Protein AF-A0A4D6C9Z8-F1 (afdb_monomer)

Organism: Clostridioides difficile (NCBI:txid1496)

Solvent-accessible surface area (backbone atoms only — not comparable to full-atom values): 6901 Å² total; per-residue (Å²): 115,68,70,58,50,54,53,51,52,51,51,51,56,48,50,55,45,49,52,51,31,50,52,51,52,49,53,56,53,57,50,57,73,78,46,79,83,72,64,47,96,64,51,44,73,36,71,51,80,54,72,92,68,39,45,80,45,78,30,74,28,65,71,52,28,51,54,50,62,71,74,48,56,54,51,35,38,20,37,38,44,40,72,84,81,80,81,69,59,92,87,44,55,68,48,60,49,68,64,34,64,70,54,44,43,49,40,63,73,67,66,52,56,59,78,94,63,82

pLDDT: mean 84.42, std 14.0, range [40.19, 97.69]

InterPro domains:
  IPR000565 DNA topoisomerase, type IIA, subunit B [PR01159] (10-30)
  IPR000565 DNA topoisomerase, type IIA, subunit B [PR01159] (106-115)
  IPR006171 TOPRIM domain [PF01751] (55-102)
  IPR006171 TOPRIM domain [PS50880] (54-118)
  IPR013759 DNA topoisomerase, type IIA, subunit B, C-terminal [G3DSA:3.40.50.670] (24-118)
  IPR013760 DNA topoisomerase, type IIA-like domain superfamily [SSF56719] (30-117)
  IPR018522 DNA topoisomerase, ty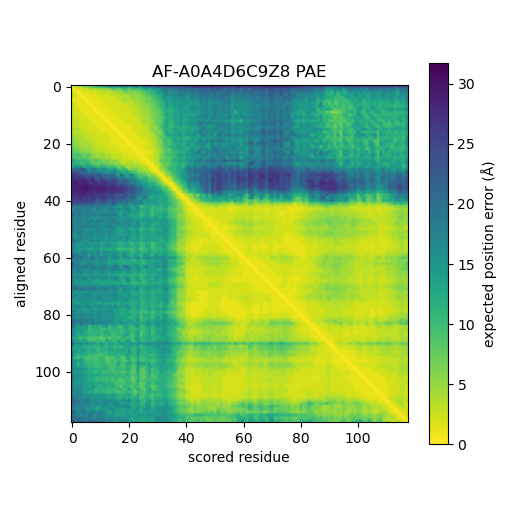pe IIA, conserved site [PS00177] (58-66)

Nearest PDB structures (foldseek):
  4z2e-assembly1_C  TM=9.522E-01  e=4.125E-09  Streptococcus pneumoniae
  9gbv-assembly1_D  TM=9.532E-01  e=3.389E-09  Escherichia coli
  4z2d-assembly1_D  TM=9.307E-01  e=2.944E-08  Streptococcus pneumoniae
  4z2e-assembly1_D  TM=9.305E-01  e=4.361E-08  Streptococcus pneumoniae
  9ggq-assembly1_D  TM=6.738E-01  e=2.785E-09  Escherichia coli

Radius of gyration: 18.38 Å; Cα contacts (8 Å, |Δi|>4): 115; chains: 1; bounding box: 46×27×55 Å

Sequence (118 aa):
PSTARIIVDKALRAQRAREAAKKARELTRRKSVLESTSLPGKLADCAEKDPSKSEIFLVEGDSAGGSAKQGRDRNSQAILPLRGKILNVEKSRLDRILSSDEIKNMITAYGCGIGEDF

Mean predicted aligned error: 9.28 Å

Secondary structure (DSSP, 8-state):
-HHHHHHHHHHHHHHHHHHHHHHHHHHHHHHHHHSTT---TT-B--S---TTT-EEEEEEHHHHHHHHHHHS-TTTEEEEEE-SPPP-STTS-HHHHHH-HHHHHHHHHH----GGG-

Foldseek 3Di:
DVVVVVVVVVVVVVVVLVVLLVVLVVVVVVVPVPDPPPQPPQKLAAQDPPPVQAEEDEAEDVVVQVVCSVPDDSHRYMYHYDYDDQDDPVPDRSSVCSVDPRSVNVCSVVVQDDDVSD

Structure (mmCIF, N/CA/C/O backbone):
data_AF-A0A4D6C9Z8-F1
#
_entry.id   AF-A0A4D6C9Z8-F1
#
loop_
_atom_site.group_PDB
_atom_site.id
_atom_site.type_symbol
_atom_site.label_atom_id
_atom_site.label_alt_id
_atom_site.label_comp_id
_atom_site.label_asym_id
_atom_site.label_entity_id
_atom_site.label_seq_id
_atom_site.pdbx_PDB_ins_code
_atom_site.Cartn_x
_atom_site.Cartn_y
_atom_site.Cartn_z
_atom_site.occupancy
_atom_site.B_iso_or_equiv
_atom_site.auth_seq_id
_atom_site.auth_comp_id
_atom_site.auth_asym_id
_atom_site.auth_atom_id
_atom_site.pdbx_PDB_model_num
ATOM 1 N N . PRO A 1 1 ? -27.981 -0.330 36.588 1.00 81.69 1 PRO A N 1
ATOM 2 C CA . PRO A 1 1 ? -27.779 1.049 36.059 1.00 81.69 1 PRO A CA 1
ATOM 3 C C . PRO A 1 1 ? -26.379 1.308 35.463 1.00 81.69 1 PRO A C 1
ATOM 5 O O . PRO A 1 1 ? -26.285 1.817 34.352 1.00 81.69 1 PRO A O 1
ATOM 8 N N . SER A 1 2 ? -25.296 0.936 36.157 1.00 88.44 2 SER A N 1
ATOM 9 C CA . SER A 1 2 ? -23.904 1.155 35.714 1.00 88.44 2 SER A CA 1
ATOM 10 C C . SER A 1 2 ? -23.507 0.335 34.479 1.00 88.44 2 SER A C 1
ATOM 12 O O . SER A 1 2 ? -22.990 0.891 33.512 1.00 88.44 2 SER A O 1
ATOM 14 N N . THR A 1 3 ? -23.813 -0.965 34.464 1.00 90.38 3 THR A N 1
ATOM 15 C CA . THR A 1 3 ? -23.496 -1.870 33.344 1.00 90.38 3 THR A CA 1
ATOM 16 C C . THR A 1 3 ? -24.165 -1.430 32.041 1.00 90.38 3 THR A C 1
ATOM 18 O O . THR A 1 3 ? -23.530 -1.410 30.991 1.00 90.38 3 THR A O 1
ATOM 21 N N . ALA A 1 4 ? -25.427 -0.995 32.117 1.00 90.62 4 ALA A N 1
ATOM 22 C CA . ALA A 1 4 ? -26.163 -0.477 30.966 1.00 90.62 4 ALA A CA 1
ATOM 23 C C . ALA A 1 4 ? -25.502 0.786 30.387 1.00 90.62 4 ALA A C 1
ATOM 25 O O . ALA A 1 4 ? -25.340 0.888 29.174 1.00 90.62 4 ALA A O 1
ATOM 26 N N . ARG A 1 5 ? -25.040 1.711 31.242 1.00 91.44 5 ARG A N 1
ATOM 27 C CA . ARG A 1 5 ? -24.335 2.925 30.803 1.00 91.44 5 ARG A CA 1
ATOM 28 C C . ARG A 1 5 ? -23.020 2.594 30.082 1.00 91.44 5 ARG A C 1
ATOM 30 O O . ARG A 1 5 ? -22.762 3.162 29.030 1.00 91.44 5 ARG A O 1
ATOM 37 N N . ILE A 1 6 ? -22.249 1.616 30.570 1.00 92.94 6 ILE A N 1
ATOM 38 C CA . ILE A 1 6 ? -21.012 1.154 29.907 1.00 92.94 6 ILE A CA 1
ATOM 39 C C . ILE A 1 6 ? -21.298 0.594 28.505 1.00 92.94 6 ILE A C 1
ATOM 41 O O . ILE A 1 6 ? -20.560 0.877 27.558 1.00 92.94 6 ILE A O 1
ATOM 45 N N . ILE A 1 7 ? -22.368 -0.193 28.357 1.00 92.06 7 ILE A N 1
ATOM 46 C CA . ILE A 1 7 ? -22.764 -0.771 27.065 1.00 92.06 7 ILE A CA 1
ATOM 47 C C . ILE A 1 7 ? -23.177 0.335 26.087 1.00 92.06 7 ILE A C 1
ATOM 49 O O . ILE A 1 7 ? -22.706 0.349 24.948 1.00 92.06 7 ILE A O 1
ATOM 53 N N . VAL A 1 8 ? -23.997 1.287 26.540 1.00 94.75 8 VAL A N 1
ATOM 54 C CA . VAL A 1 8 ? -24.431 2.436 25.730 1.00 94.75 8 VAL A CA 1
ATOM 55 C C . VAL A 1 8 ? -23.234 3.295 25.314 1.00 94.75 8 VAL A C 1
ATOM 57 O O . VAL A 1 8 ? -23.098 3.625 24.136 1.00 94.75 8 VAL A O 1
ATOM 60 N N . ASP A 1 9 ? -22.302 3.579 26.224 1.00 93.06 9 ASP A N 1
ATOM 61 C CA . ASP A 1 9 ? -21.092 4.345 25.911 1.00 93.06 9 ASP A CA 1
ATOM 62 C C . ASP A 1 9 ? -20.195 3.622 24.898 1.00 93.06 9 ASP A C 1
ATOM 64 O O . ASP A 1 9 ? -19.638 4.250 23.990 1.00 93.06 9 ASP A O 1
ATOM 68 N N . LYS A 1 10 ? -20.069 2.291 25.000 1.00 91.56 10 LYS A N 1
ATOM 69 C CA . LYS A 1 10 ? -19.345 1.481 24.009 1.00 91.56 10 LYS A CA 1
ATOM 70 C C . LYS A 1 10 ? -20.010 1.574 22.635 1.00 91.56 10 LYS A C 1
ATOM 72 O O . LYS A 1 10 ? -19.305 1.767 21.642 1.00 91.56 10 LYS A O 1
ATOM 77 N N . ALA A 1 11 ? -21.338 1.478 22.574 1.00 92.81 11 ALA A N 1
ATOM 78 C CA . ALA A 1 11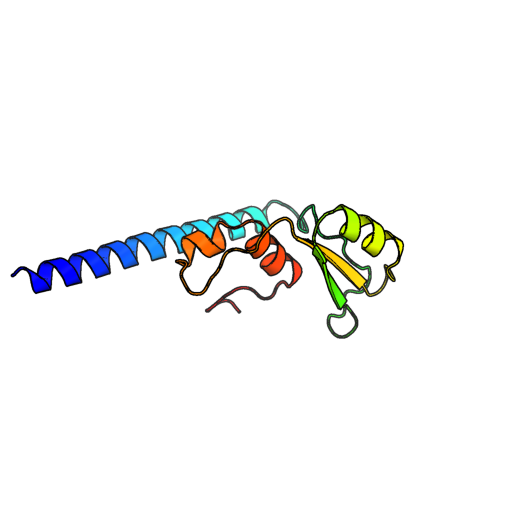 ? -22.096 1.599 21.332 1.00 92.81 11 ALA A CA 1
ATOM 79 C C . ALA A 1 11 ? -21.928 2.990 20.695 1.00 92.81 11 ALA A C 1
ATOM 81 O O . ALA A 1 11 ? -21.609 3.081 19.509 1.00 92.81 11 ALA A O 1
ATOM 82 N N . LEU A 1 12 ? -22.015 4.066 21.485 1.00 93.00 12 LEU A N 1
ATOM 83 C CA . LEU A 1 12 ? -21.797 5.440 21.014 1.00 93.00 12 LEU A CA 1
ATOM 84 C C . LEU A 1 12 ? -20.367 5.653 20.492 1.00 93.00 12 LEU A C 1
ATOM 86 O O . LEU A 1 12 ? -20.165 6.244 19.430 1.00 93.00 12 LEU A O 1
ATOM 90 N N . ARG A 1 13 ? -19.347 5.131 21.187 1.00 88.69 13 ARG A N 1
ATOM 91 C CA . ARG A 1 13 ? -17.949 5.187 20.713 1.00 88.69 13 ARG A CA 1
ATOM 92 C C . ARG A 1 13 ? -17.727 4.382 19.433 1.00 88.69 13 ARG A C 1
ATOM 94 O O . ARG A 1 13 ? -16.852 4.742 18.642 1.00 88.69 13 ARG A O 1
ATOM 101 N N . ALA A 1 14 ? -18.457 3.285 19.242 1.00 86.56 14 ALA A N 1
ATOM 102 C CA . ALA A 1 14 ? -18.404 2.492 18.018 1.00 86.56 14 ALA A CA 1
ATOM 103 C C . ALA A 1 14 ? -19.089 3.219 16.852 1.00 86.56 14 ALA A C 1
ATOM 105 O O . ALA A 1 14 ? -18.510 3.297 15.771 1.00 86.56 14 ALA A O 1
ATOM 106 N N . GLN A 1 15 ? -20.262 3.817 17.083 1.00 90.31 15 GLN A N 1
ATOM 107 C CA . GLN A 1 15 ? -20.982 4.619 16.090 1.00 90.31 15 GLN A CA 1
ATOM 108 C C . GLN A 1 15 ? -20.138 5.808 15.611 1.00 90.31 15 GLN A C 1
ATOM 110 O O . GLN A 1 15 ? -19.925 5.950 14.410 1.00 90.31 15 GLN A O 1
ATOM 115 N N . ARG A 1 16 ? -19.559 6.596 16.529 1.00 86.81 16 ARG A N 1
ATOM 116 C CA . ARG A 1 16 ? -18.679 7.725 16.166 1.00 86.81 16 ARG A CA 1
ATOM 117 C C . ARG A 1 16 ? -17.459 7.289 15.350 1.00 86.81 16 ARG A C 1
ATOM 119 O O . ARG A 1 16 ? -17.089 7.964 14.396 1.00 86.81 16 ARG A O 1
ATOM 126 N N . ALA A 1 17 ? -16.849 6.152 15.694 1.00 79.44 17 ALA A N 1
ATOM 127 C CA . ALA A 1 17 ? -15.716 5.615 14.938 1.00 79.44 17 ALA A CA 1
ATOM 128 C C . ALA A 1 17 ? -16.124 5.133 13.537 1.00 79.44 17 ALA A C 1
ATOM 130 O O . ALA A 1 17 ? -15.394 5.374 12.580 1.00 79.44 17 ALA A O 1
ATOM 131 N N . ARG A 1 18 ? -17.303 4.510 13.395 1.00 84.25 18 ARG A N 1
ATOM 132 C CA . ARG A 1 18 ? -17.860 4.141 12.083 1.00 84.25 18 ARG A CA 1
ATOM 133 C C . ARG A 1 18 ? -18.137 5.367 11.222 1.00 84.25 18 ARG A C 1
ATOM 135 O O . ARG A 1 18 ? -17.767 5.368 10.056 1.00 84.25 18 ARG A O 1
ATOM 142 N N . GLU A 1 19 ? -18.737 6.415 11.781 1.00 85.94 19 GLU A N 1
ATOM 143 C CA . GLU A 1 19 ? -18.972 7.664 11.047 1.00 85.94 19 GLU A CA 1
ATOM 144 C C . GLU A 1 19 ? -17.667 8.338 10.620 1.00 85.94 19 GLU A C 1
ATOM 146 O O . GLU A 1 19 ? -17.561 8.790 9.482 1.00 85.94 19 GLU A O 1
ATOM 151 N N . ALA A 1 20 ? -16.659 8.372 11.497 1.00 75.69 20 ALA A N 1
ATOM 152 C CA . ALA A 1 20 ? -15.338 8.896 11.162 1.00 75.69 20 ALA A CA 1
ATOM 153 C C . ALA A 1 20 ? -14.670 8.078 10.045 1.00 75.69 20 ALA A C 1
ATOM 155 O O . ALA A 1 20 ? -14.165 8.656 9.085 1.00 75.69 20 ALA A O 1
ATOM 156 N N . ALA A 1 21 ? -14.734 6.745 10.121 1.00 75.00 21 ALA A N 1
ATOM 157 C CA . ALA A 1 21 ? -14.218 5.863 9.080 1.00 75.00 21 ALA A CA 1
ATOM 158 C C . ALA A 1 21 ? -14.974 6.036 7.752 1.00 75.00 21 ALA A C 1
ATOM 160 O O . ALA A 1 21 ? -14.339 6.113 6.704 1.00 75.00 21 ALA A O 1
ATOM 161 N N . LYS A 1 22 ? -16.308 6.168 7.778 1.00 80.25 22 LYS A N 1
ATOM 162 C CA . LYS A 1 22 ? -17.122 6.439 6.583 1.00 80.25 22 LYS A CA 1
ATOM 163 C C . LYS A 1 22 ? -16.750 7.779 5.952 1.00 80.25 22 LYS A C 1
ATOM 165 O O . LYS A 1 22 ? -16.518 7.832 4.750 1.00 80.25 22 LYS A O 1
ATOM 170 N N . LYS A 1 23 ? -16.619 8.839 6.757 1.00 78.69 23 LYS A N 1
ATOM 171 C CA . LYS A 1 23 ? -16.155 10.153 6.287 1.00 78.69 23 LYS A CA 1
ATOM 172 C C . LYS A 1 23 ? -14.755 10.069 5.687 1.00 78.69 23 LYS A C 1
ATOM 174 O O . LYS A 1 23 ? -14.541 10.632 4.624 1.00 78.69 23 LYS A O 1
ATOM 179 N N . ALA A 1 24 ? -13.832 9.341 6.319 1.00 67.12 24 ALA A N 1
ATOM 180 C CA . ALA A 1 24 ? -12.491 9.123 5.784 1.00 67.12 24 ALA A CA 1
ATOM 181 C C . ALA A 1 24 ? -12.535 8.390 4.432 1.00 67.12 24 ALA A C 1
ATOM 183 O O . ALA A 1 24 ? -11.942 8.876 3.476 1.00 67.12 24 ALA A O 1
ATOM 184 N N . ARG A 1 25 ? -13.302 7.293 4.318 1.00 69.44 25 ARG A N 1
ATOM 185 C CA . ARG A 1 25 ? -13.518 6.567 3.051 1.00 69.44 25 ARG A CA 1
ATOM 186 C C . ARG A 1 25 ? -14.104 7.470 1.964 1.00 69.44 25 ARG A C 1
ATOM 188 O O . ARG A 1 25 ? -13.595 7.486 0.848 1.00 69.44 25 ARG A O 1
ATOM 195 N N . GLU A 1 26 ? -15.147 8.240 2.281 1.00 73.12 26 GLU A N 1
ATOM 196 C CA . GLU A 1 26 ? -15.771 9.171 1.335 1.00 73.12 26 GLU A CA 1
ATOM 197 C C . GLU A 1 26 ? -14.822 10.292 0.907 1.00 73.12 26 GLU A C 1
ATOM 199 O O . GLU A 1 26 ? -14.840 10.679 -0.259 1.00 73.12 26 GLU A O 1
ATOM 204 N N . LEU A 1 27 ? -13.984 10.808 1.811 1.00 60.47 27 LEU A N 1
ATOM 205 C CA . LEU A 1 27 ? -12.997 11.836 1.483 1.00 60.47 27 LEU A CA 1
ATOM 206 C C . LEU A 1 27 ? -11.955 11.297 0.492 1.00 60.47 27 LEU A C 1
ATOM 208 O O . LEU A 1 27 ? -11.622 11.980 -0.477 1.00 60.47 27 LEU A O 1
ATOM 212 N N . THR A 1 28 ? -11.493 10.059 0.695 1.00 58.25 28 THR A N 1
ATOM 213 C CA . THR A 1 28 ? -10.594 9.362 -0.235 1.00 58.25 28 THR A CA 1
ATOM 214 C C . THR A 1 28 ? -11.282 9.100 -1.581 1.00 58.25 28 THR A C 1
ATOM 216 O O . THR A 1 28 ? -10.687 9.341 -2.628 1.00 58.25 28 THR A O 1
ATOM 219 N N . ARG A 1 29 ? -12.568 8.707 -1.579 1.00 60.59 29 ARG A N 1
ATOM 220 C CA . ARG A 1 29 ? -13.354 8.465 -2.805 1.00 60.59 29 ARG A CA 1
ATOM 221 C C . ARG A 1 29 ? -13.646 9.755 -3.586 1.00 60.59 29 ARG A C 1
ATOM 223 O O . ARG A 1 29 ? -13.554 9.744 -4.804 1.00 60.59 29 ARG A O 1
ATOM 230 N N . ARG A 1 30 ? -13.960 10.879 -2.927 1.00 52.03 30 ARG A N 1
ATOM 231 C CA . ARG A 1 30 ? -14.215 12.168 -3.610 1.00 52.03 30 ARG A CA 1
ATOM 232 C C . ARG A 1 30 ? -12.952 12.767 -4.221 1.00 52.03 30 ARG A C 1
ATOM 234 O O . ARG A 1 30 ? -13.028 13.302 -5.321 1.00 52.03 30 ARG A O 1
ATOM 241 N N . LYS A 1 31 ? -11.796 12.640 -3.557 1.00 48.03 31 LYS A N 1
ATOM 242 C CA . LYS A 1 31 ? -10.507 13.020 -4.160 1.00 48.03 31 LYS A CA 1
ATOM 243 C C . LYS A 1 31 ? -10.192 12.192 -5.412 1.00 48.03 31 LYS A C 1
ATOM 245 O O . LYS A 1 31 ? -9.723 12.752 -6.391 1.00 48.03 31 LYS A O 1
ATOM 250 N N . SER A 1 32 ? -10.561 10.908 -5.420 1.00 49.47 32 SER A N 1
ATOM 251 C CA . SER A 1 32 ? -10.380 10.011 -6.572 1.00 49.47 32 SER A CA 1
ATOM 252 C C . SER A 1 32 ? -11.179 10.390 -7.833 1.00 49.47 32 SER A C 1
ATOM 254 O O . SER A 1 32 ? -10.855 9.875 -8.897 1.00 49.47 32 SER A O 1
ATOM 256 N N . VAL A 1 33 ? -12.229 11.223 -7.745 1.00 43.50 33 VAL A N 1
ATOM 257 C CA . VAL A 1 33 ? -13.091 11.562 -8.903 1.00 43.50 33 VAL A CA 1
ATOM 258 C C . VAL A 1 33 ? -12.614 12.819 -9.644 1.00 43.50 33 VAL A C 1
ATOM 260 O O . VAL A 1 33 ? -12.852 12.943 -10.840 1.00 43.50 33 VAL A O 1
ATOM 263 N N . LEU A 1 34 ? -11.942 13.749 -8.955 1.00 43.38 34 LEU A N 1
ATOM 264 C CA . LEU A 1 34 ? -11.490 15.028 -9.527 1.00 43.38 34 LEU A CA 1
ATOM 265 C C . LEU A 1 34 ? -9.983 15.077 -9.821 1.00 43.38 34 LEU A C 1
ATOM 267 O O . LEU A 1 34 ? -9.566 15.874 -10.655 1.00 43.38 34 LEU A O 1
ATOM 271 N N . GLU A 1 35 ? -9.174 14.215 -9.199 1.00 46.56 35 GLU A N 1
ATOM 272 C CA . GLU A 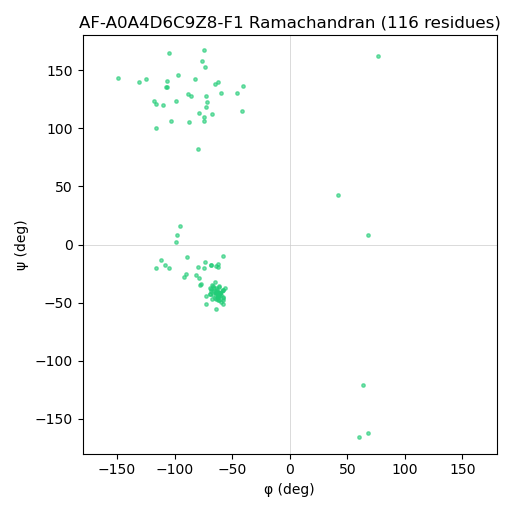1 35 ? -7.775 14.009 -9.583 1.00 46.56 35 GLU A CA 1
ATOM 273 C C . GLU A 1 35 ? -7.665 12.705 -10.374 1.00 46.56 35 GLU A C 1
ATOM 275 O O . GLU A 1 35 ? -7.764 11.609 -9.825 1.00 46.56 35 GLU A O 1
ATOM 280 N N . SER A 1 36 ? -7.475 12.833 -11.685 1.00 40.19 36 SER A N 1
ATOM 281 C CA . SER A 1 36 ? -7.091 11.747 -12.582 1.00 40.19 36 SER A CA 1
ATOM 282 C C . SER A 1 36 ? -6.031 10.854 -11.936 1.00 40.19 36 SER A C 1
ATOM 284 O O . SER A 1 36 ? -4.915 11.326 -11.727 1.00 40.19 36 SER A O 1
ATOM 286 N N . THR A 1 37 ? -6.349 9.582 -11.663 1.00 47.91 37 THR A N 1
ATOM 287 C CA . THR A 1 37 ? -5.364 8.480 -11.647 1.00 47.91 37 THR A CA 1
ATOM 288 C C . THR A 1 37 ? -4.018 8.816 -10.987 1.00 47.91 37 THR A C 1
ATOM 290 O O . THR A 1 37 ? -2.964 8.483 -11.532 1.00 47.91 37 THR A O 1
ATOM 293 N N . SER A 1 38 ? -4.005 9.507 -9.841 1.00 51.03 38 SER A N 1
ATOM 294 C CA . SER A 1 38 ? -2.753 9.779 -9.139 1.00 51.03 38 SER A CA 1
ATOM 295 C C . SER A 1 38 ? -2.383 8.514 -8.375 1.00 51.03 38 SER A C 1
ATOM 297 O O . SER A 1 38 ? -2.675 8.335 -7.192 1.00 51.03 38 SER A O 1
ATOM 299 N N . LEU A 1 39 ? -1.768 7.582 -9.111 1.00 58.44 39 LEU A N 1
ATOM 300 C CA . LEU A 1 39 ? -0.977 6.501 -8.536 1.00 58.44 39 LEU A CA 1
ATOM 301 C C . LEU A 1 39 ? -0.173 7.097 -7.369 1.00 58.44 39 LEU A C 1
ATOM 303 O O . LEU A 1 39 ? 0.336 8.217 -7.512 1.00 58.44 39 LEU A O 1
ATOM 307 N N . PRO A 1 40 ? -0.086 6.411 -6.213 1.00 63.34 40 PRO A N 1
ATOM 308 C CA . PRO A 1 40 ? 0.637 6.927 -5.059 1.00 63.34 40 PRO A CA 1
ATOM 309 C C . PRO A 1 40 ? 1.981 7.479 -5.525 1.00 63.34 40 PRO A C 1
ATOM 311 O O . PRO A 1 40 ? 2.684 6.778 -6.242 1.00 63.34 40 PRO A O 1
ATOM 314 N N . GLY A 1 41 ? 2.370 8.699 -5.142 1.00 66.75 41 GLY A N 1
ATOM 315 C CA . GLY A 1 41 ? 3.599 9.323 -5.668 1.00 66.75 41 GLY A CA 1
ATOM 316 C C . GLY A 1 41 ? 4.888 8.514 -5.426 1.00 66.75 41 GLY A C 1
ATOM 317 O O . GLY A 1 41 ? 5.935 8.834 -5.981 1.00 66.75 41 GLY A O 1
ATOM 318 N N . LYS A 1 42 ? 4.811 7.459 -4.602 1.00 81.06 42 LYS A N 1
ATOM 319 C CA . LYS A 1 42 ? 5.865 6.468 -4.352 1.00 81.06 42 LYS A CA 1
ATOM 320 C C . LYS A 1 42 ? 5.829 5.252 -5.291 1.00 81.06 42 LYS A C 1
ATOM 322 O O . LYS A 1 42 ? 6.860 4.612 -5.462 1.00 81.06 42 LYS A O 1
ATOM 327 N N . LEU A 1 43 ? 4.673 4.902 -5.854 1.00 89.81 43 LEU A N 1
ATOM 328 C CA . LEU A 1 43 ? 4.508 3.739 -6.721 1.00 89.81 43 LEU A CA 1
ATOM 329 C C . LEU A 1 43 ? 5.170 4.015 -8.070 1.00 89.81 43 LEU A C 1
ATOM 331 O O . LEU A 1 43 ? 4.771 4.908 -8.816 1.00 89.81 43 LEU A O 1
ATOM 335 N N . ALA A 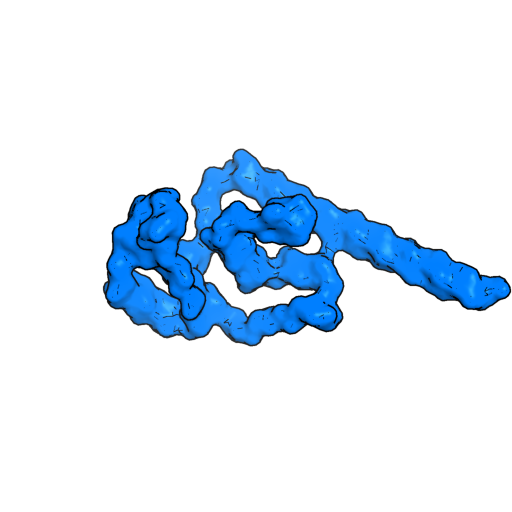1 44 ? 6.166 3.207 -8.406 1.00 93.25 44 ALA A N 1
ATOM 336 C CA . ALA A 1 44 ? 6.636 3.106 -9.770 1.00 93.25 44 ALA A CA 1
ATOM 337 C C . ALA A 1 44 ? 5.784 2.037 -10.468 1.00 93.25 44 ALA A C 1
ATOM 339 O O . ALA A 1 44 ? 5.975 0.852 -10.213 1.00 93.25 44 ALA A O 1
ATOM 340 N N . ASP A 1 45 ? 4.855 2.433 -11.334 1.00 92.44 45 ASP A N 1
ATOM 341 C CA . ASP A 1 45 ? 3.978 1.494 -12.057 1.00 92.44 45 ASP A CA 1
ATOM 342 C C . ASP A 1 45 ? 4.721 0.755 -13.189 1.00 92.44 45 ASP A C 1
ATOM 344 O O . ASP A 1 45 ? 5.849 1.127 -13.547 1.00 92.44 45 ASP A O 1
ATOM 348 N N . CYS A 1 46 ? 4.096 -0.292 -13.724 1.00 93.38 46 CYS A N 1
ATOM 349 C CA . CYS A 1 46 ? 4.513 -1.037 -14.908 1.00 93.38 46 CYS A CA 1
ATOM 350 C C . CYS A 1 46 ? 3.633 -0.704 -16.131 1.00 93.38 46 CYS A C 1
ATOM 352 O O . CYS A 1 46 ? 2.580 -0.068 -16.016 1.00 93.38 46 CYS A O 1
ATOM 354 N N . ALA A 1 47 ? 4.095 -1.067 -17.329 1.00 94.12 47 ALA A N 1
ATOM 355 C CA . ALA A 1 47 ? 3.369 -0.779 -18.568 1.00 94.12 47 ALA A CA 1
ATOM 356 C C . ALA A 1 47 ? 2.184 -1.733 -18.805 1.00 94.12 47 ALA A C 1
ATOM 358 O O . ALA A 1 47 ? 1.167 -1.311 -19.357 1.00 94.12 47 ALA A O 1
ATOM 359 N N . GLU A 1 48 ? 2.318 -2.991 -18.388 1.00 95.44 48 GLU A N 1
ATOM 360 C CA . GLU A 1 48 ? 1.306 -4.038 -18.504 1.00 95.44 48 GLU A CA 1
ATOM 361 C C . GLU A 1 48 ? 0.079 -3.700 -17.653 1.00 95.44 48 GLU A C 1
ATOM 363 O O . GLU A 1 48 ? 0.184 -3.205 -16.527 1.00 95.44 48 GLU A O 1
ATOM 368 N N . LYS A 1 49 ? -1.100 -3.942 -18.224 1.00 90.19 49 LYS A N 1
ATOM 369 C CA . LYS A 1 49 ? -2.397 -3.668 -17.595 1.00 90.19 49 LYS A CA 1
ATOM 370 C C . LYS A 1 49 ? -3.167 -4.936 -17.263 1.00 90.19 49 LYS A C 1
ATOM 372 O O . LYS A 1 49 ? -4.135 -4.846 -16.516 1.00 90.19 49 LYS A O 1
ATOM 377 N N . ASP A 1 50 ? -2.746 -6.084 -17.789 1.00 92.94 50 ASP A N 1
ATOM 378 C CA . ASP A 1 50 ? -3.283 -7.393 -17.433 1.00 92.94 50 ASP A CA 1
ATOM 379 C C . ASP A 1 50 ? -2.786 -7.830 -16.038 1.00 92.94 50 ASP A C 1
ATOM 381 O O . ASP A 1 50 ? -1.613 -8.190 -15.891 1.00 92.94 50 ASP A O 1
ATOM 385 N N . PRO A 1 51 ? -3.658 -7.877 -15.009 1.00 91.31 51 PRO A N 1
ATOM 386 C CA . PRO A 1 51 ? -3.254 -8.251 -13.654 1.00 91.31 51 PRO A CA 1
ATOM 387 C C . PRO A 1 51 ? -2.706 -9.677 -13.545 1.00 91.31 51 PRO A C 1
ATOM 389 O O . PRO A 1 51 ? -2.022 -9.985 -12.577 1.00 91.31 51 PRO A O 1
ATOM 392 N N . SER A 1 52 ? -2.997 -10.556 -14.514 1.00 94.75 52 SER A N 1
ATOM 393 C CA . SER A 1 52 ? -2.452 -11.920 -14.535 1.00 94.75 52 SER A CA 1
ATOM 394 C C . SER A 1 52 ? -0.971 -11.976 -14.924 1.00 94.75 52 SER A C 1
ATOM 396 O O . SER A 1 52 ? -0.321 -12.999 -14.714 1.00 94.75 52 SER A O 1
ATOM 398 N N . LYS A 1 53 ? -0.441 -10.883 -15.485 1.00 94.75 53 LYS A N 1
ATOM 399 C CA . LYS A 1 53 ? 0.950 -10.743 -15.939 1.00 94.75 53 LYS A CA 1
ATOM 400 C C . LYS A 1 53 ? 1.727 -9.689 -15.160 1.00 94.75 53 LYS A C 1
ATOM 402 O O . LYS A 1 53 ? 2.956 -9.691 -15.204 1.00 94.75 53 LYS A O 1
ATOM 407 N N . SER A 1 54 ? 1.025 -8.776 -14.496 1.00 95.50 54 SER A N 1
ATOM 408 C CA . SER A 1 54 ? 1.631 -7.726 -13.686 1.00 95.50 54 SER A CA 1
ATOM 409 C C . SER A 1 54 ? 2.004 -8.232 -12.292 1.00 95.50 54 SER A C 1
ATOM 411 O O . SER A 1 54 ? 1.259 -8.967 -11.647 1.00 95.50 54 SER A O 1
ATOM 413 N N . GLU A 1 55 ? 3.140 -7.764 -11.788 1.00 96.19 55 GLU A N 1
ATOM 414 C CA . GLU A 1 55 ? 3.661 -8.075 -10.458 1.00 96.19 55 GLU A CA 1
ATOM 415 C C . GLU A 1 55 ? 3.922 -6.778 -9.682 1.00 96.19 55 GLU A C 1
ATOM 417 O O . GLU A 1 55 ? 4.400 -5.793 -10.246 1.00 96.19 55 GLU A O 1
ATOM 422 N N . ILE A 1 56 ? 3.655 -6.766 -8.373 1.00 94.81 56 ILE A N 1
ATOM 423 C CA . ILE A 1 56 ? 3.982 -5.637 -7.488 1.00 94.81 56 ILE A CA 1
ATOM 424 C C . ILE A 1 56 ? 5.002 -6.097 -6.445 1.00 94.81 56 ILE A C 1
ATOM 426 O O . ILE A 1 56 ? 4.725 -6.982 -5.637 1.00 94.81 56 ILE A O 1
ATOM 430 N N . PHE A 1 57 ? 6.161 -5.442 -6.416 1.00 96.50 57 PHE A N 1
ATOM 431 C CA . PHE A 1 57 ? 7.214 -5.670 -5.431 1.00 96.50 57 PHE A CA 1
ATOM 432 C C . PHE A 1 57 ? 7.153 -4.617 -4.325 1.00 96.50 57 PHE A C 1
ATOM 434 O O . PHE A 1 57 ? 7.263 -3.414 -4.580 1.00 96.50 57 PHE A O 1
ATOM 441 N N . LEU A 1 58 ? 7.026 -5.078 -3.080 1.00 95.31 58 LEU A N 1
ATOM 442 C CA . LEU A 1 58 ? 7.137 -4.236 -1.891 1.00 95.31 58 LEU A CA 1
ATOM 443 C C . LEU A 1 58 ? 8.595 -4.168 -1.449 1.00 95.31 58 LEU A C 1
ATOM 445 O O . LEU A 1 58 ? 9.245 -5.201 -1.292 1.00 95.31 58 LEU A O 1
ATOM 449 N N . VAL A 1 59 ? 9.102 -2.959 -1.223 1.00 95.62 59 VAL A N 1
ATOM 450 C CA . VAL A 1 59 ? 10.510 -2.751 -0.866 1.00 95.62 59 VAL A CA 1
ATOM 451 C C . VAL A 1 59 ? 10.622 -1.845 0.352 1.00 95.62 59 VAL A C 1
ATOM 453 O O . VAL A 1 59 ? 9.891 -0.867 0.469 1.00 95.62 59 VAL A O 1
ATOM 456 N N . GLU A 1 60 ? 11.544 -2.146 1.263 1.00 94.19 60 GLU A N 1
ATOM 457 C CA . GLU A 1 60 ? 11.793 -1.299 2.428 1.00 94.19 60 GLU A CA 1
ATOM 458 C C . GLU A 1 60 ? 12.644 -0.072 2.055 1.00 94.19 60 GLU A C 1
ATOM 460 O O . GLU A 1 60 ? 13.827 -0.171 1.733 1.00 94.19 60 GLU A O 1
ATOM 465 N N . GLY A 1 61 ? 12.042 1.113 2.148 1.00 92.06 61 GLY A N 1
ATOM 466 C CA . GLY A 1 61 ? 12.695 2.406 1.965 1.00 92.06 61 GLY A CA 1
ATOM 467 C C . GLY A 1 61 ? 12.965 2.786 0.506 1.00 92.06 61 GLY A C 1
ATOM 468 O O . GLY A 1 61 ? 12.976 1.960 -0.406 1.00 92.06 61 GLY A O 1
ATOM 469 N N . ASP A 1 62 ? 13.216 4.077 0.264 1.00 90.06 62 ASP A N 1
ATOM 470 C CA . ASP A 1 62 ? 13.448 4.568 -1.105 1.00 90.06 62 ASP A CA 1
ATOM 471 C C . ASP A 1 62 ? 14.826 4.193 -1.645 1.00 90.06 62 ASP A C 1
ATOM 473 O O . ASP A 1 62 ? 15.019 4.193 -2.854 1.00 90.06 62 ASP A O 1
ATOM 477 N N . SER A 1 63 ? 15.783 3.876 -0.767 1.00 92.62 63 SER A N 1
ATOM 478 C CA . SER A 1 63 ? 17.125 3.457 -1.183 1.00 92.62 63 SER A CA 1
ATOM 479 C C . SER A 1 63 ? 17.058 2.133 -1.951 1.00 92.62 63 SER A C 1
ATOM 481 O O . SER A 1 63 ? 17.427 2.053 -3.128 1.00 92.62 63 SER A O 1
ATOM 483 N N . ALA A 1 64 ? 16.470 1.108 -1.327 1.00 93.62 64 ALA A N 1
ATOM 484 C CA . ALA A 1 64 ? 16.211 -0.155 -2.000 1.00 93.62 64 ALA A CA 1
ATOM 485 C C . ALA A 1 64 ? 15.150 0.013 -3.102 1.00 93.62 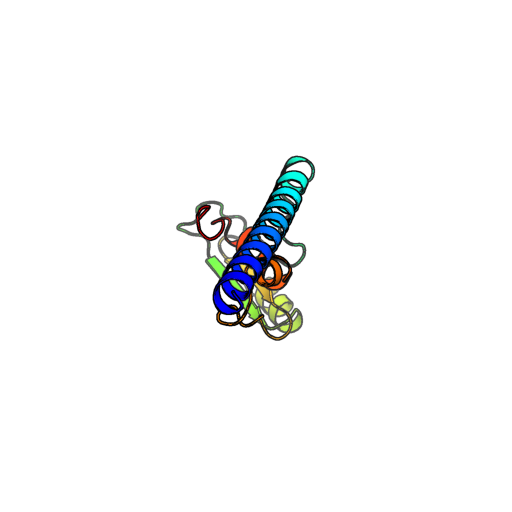64 ALA A C 1
ATOM 487 O O . ALA A 1 64 ? 15.288 -0.583 -4.167 1.00 93.62 64 ALA A O 1
ATOM 488 N N . GLY A 1 65 ? 14.154 0.889 -2.912 1.00 94.56 65 GLY A N 1
ATOM 489 C CA . GLY A 1 65 ? 13.171 1.230 -3.944 1.00 94.56 65 GLY A CA 1
ATOM 490 C C . GLY A 1 65 ? 13.792 1.796 -5.228 1.00 94.56 65 GLY A C 1
ATOM 491 O O . GLY A 1 65 ? 13.373 1.433 -6.324 1.00 94.56 65 GLY A O 1
ATOM 492 N N . GLY A 1 66 ? 14.822 2.637 -5.120 1.00 94.69 66 GLY A N 1
ATOM 493 C CA . GLY A 1 66 ? 15.556 3.190 -6.257 1.00 94.69 66 GLY A CA 1
ATOM 494 C C . GLY A 1 66 ? 16.335 2.120 -7.016 1.00 94.69 66 GLY A C 1
ATOM 495 O O . GLY A 1 66 ? 16.269 2.073 -8.243 1.00 94.69 66 GLY A O 1
ATOM 496 N N . SER A 1 67 ? 16.996 1.221 -6.283 1.00 96.44 67 SER A N 1
ATOM 497 C CA . SER A 1 67 ? 17.718 0.082 -6.866 1.00 96.44 67 SER A CA 1
ATOM 498 C C . SER A 1 67 ? 16.759 -0.881 -7.573 1.00 96.44 67 SER A C 1
ATOM 500 O O . SER A 1 67 ? 16.964 -1.225 -8.735 1.00 96.44 67 SER A O 1
ATOM 502 N N . ALA A 1 68 ? 15.650 -1.238 -6.918 1.00 97.00 68 ALA A N 1
ATOM 503 C CA . ALA A 1 68 ? 14.617 -2.097 -7.489 1.00 97.00 68 ALA A CA 1
ATOM 504 C C . ALA A 1 68 ? 13.960 -1.461 -8.724 1.00 97.00 68 ALA A C 1
ATOM 506 O O . ALA A 1 68 ? 13.765 -2.132 -9.731 1.00 97.00 68 ALA A O 1
ATOM 507 N N . LYS A 1 69 ? 13.684 -0.148 -8.695 1.00 95.94 69 LYS A N 1
ATOM 508 C CA . LYS A 1 69 ? 13.117 0.586 -9.838 1.00 95.94 69 LYS A CA 1
ATOM 509 C C . LYS A 1 69 ? 14.032 0.561 -11.066 1.00 95.94 69 LYS A C 1
ATOM 511 O O . LYS A 1 69 ? 13.522 0.536 -12.183 1.00 95.94 69 LYS A O 1
ATOM 516 N N . GLN A 1 70 ? 15.348 0.607 -10.868 1.00 96.50 70 GLN A N 1
ATOM 517 C CA . GLN A 1 70 ? 16.322 0.556 -11.961 1.00 96.50 70 GLN A CA 1
ATOM 518 C C . GLN A 1 70 ? 16.521 -0.866 -12.501 1.00 96.50 70 GLN A C 1
ATOM 520 O O . GLN A 1 70 ? 16.725 -1.021 -13.700 1.00 96.50 70 GLN A O 1
ATOM 525 N N . GLY A 1 71 ? 16.451 -1.885 -11.638 1.00 96.50 71 GLY A N 1
ATOM 526 C CA . GLY A 1 71 ? 16.716 -3.281 -12.008 1.00 96.50 71 GLY A CA 1
ATOM 527 C C . GLY A 1 71 ? 15.511 -4.084 -12.508 1.00 96.50 71 GLY A C 1
ATOM 528 O O . GLY A 1 71 ? 15.692 -5.194 -12.996 1.00 96.50 71 GLY A O 1
ATOM 529 N N . ARG A 1 72 ? 14.292 -3.562 -12.368 1.00 97.38 72 ARG A N 1
ATOM 530 C CA . ARG A 1 72 ? 13.063 -4.277 -12.737 1.00 97.38 72 ARG A CA 1
ATOM 531 C C . ARG A 1 72 ? 12.801 -4.335 -14.243 1.00 97.38 72 ARG A C 1
ATOM 533 O O . ARG A 1 72 ? 13.180 -3.429 -14.989 1.00 97.38 72 ARG A O 1
ATOM 540 N N . ASP A 1 73 ? 12.002 -5.312 -14.664 1.00 97.56 73 ASP A N 1
ATOM 541 C CA . ASP A 1 73 ? 11.313 -5.225 -15.951 1.00 97.56 73 ASP A CA 1
ATOM 542 C C . ASP A 1 73 ? 10.154 -4.224 -15.844 1.00 97.56 73 ASP A C 1
ATOM 544 O O . ASP A 1 73 ? 9.112 -4.489 -15.248 1.00 97.56 73 ASP A O 1
ATOM 548 N N . ARG A 1 74 ? 10.322 -3.041 -16.441 1.00 96.31 74 ARG A N 1
ATOM 549 C CA . ARG A 1 74 ? 9.293 -1.988 -16.436 1.00 96.31 74 ARG A CA 1
ATOM 550 C C . ARG A 1 74 ? 7.992 -2.398 -17.134 1.00 96.31 74 ARG A C 1
ATOM 552 O O . ARG A 1 74 ? 6.999 -1.688 -16.978 1.00 96.31 74 ARG A O 1
ATOM 559 N N . ASN A 1 75 ? 8.004 -3.462 -17.939 1.00 96.38 75 ASN A N 1
ATOM 560 C CA . ASN A 1 75 ? 6.814 -3.923 -18.634 1.00 96.38 75 ASN A CA 1
ATOM 561 C C . ASN A 1 75 ? 5.848 -4.583 -17.654 1.00 96.38 75 ASN A C 1
ATOM 563 O O . ASN A 1 75 ? 4.708 -4.151 -17.600 1.00 96.38 75 ASN A O 1
ATOM 567 N N . SER A 1 76 ? 6.300 -5.532 -16.833 1.00 97.00 76 SER A N 1
ATOM 568 C CA . SER A 1 76 ? 5.431 -6.311 -15.936 1.00 97.00 76 SER A CA 1
ATOM 569 C C . SER A 1 76 ? 5.571 -5.976 -14.449 1.00 97.00 76 SER A C 1
ATOM 571 O O . SER A 1 76 ? 4.679 -6.305 -13.676 1.00 97.00 76 SER A O 1
ATOM 573 N N . GLN A 1 77 ? 6.652 -5.321 -14.015 1.00 97.69 77 GLN A N 1
ATOM 574 C CA . GLN A 1 77 ? 6.978 -5.209 -12.588 1.00 97.69 77 GLN A CA 1
ATOM 575 C C . GLN A 1 77 ? 6.802 -3.784 -12.051 1.00 97.69 77 GLN A C 1
ATOM 577 O O . GLN A 1 77 ? 7.472 -2.833 -12.464 1.00 97.69 77 GLN A O 1
ATOM 582 N N . ALA A 1 78 ? 5.928 -3.617 -11.067 1.00 96.25 78 ALA A N 1
ATOM 583 C CA . ALA A 1 78 ? 5.735 -2.383 -10.316 1.00 96.25 78 ALA A CA 1
ATOM 584 C C . ALA A 1 78 ? 6.520 -2.419 -8.991 1.00 96.25 78 ALA A C 1
ATOM 586 O O . ALA A 1 78 ? 6.654 -3.471 -8.374 1.00 96.25 78 ALA A O 1
ATOM 587 N N . ILE A 1 79 ? 7.041 -1.275 -8.538 1.00 96.88 79 ILE A N 1
ATOM 588 C CA . ILE A 1 79 ? 7.778 -1.159 -7.267 1.00 96.88 79 ILE A CA 1
ATOM 589 C C . ILE A 1 79 ? 7.029 -0.204 -6.344 1.00 96.88 79 ILE A C 1
ATOM 591 O O . ILE A 1 79 ? 6.828 0.961 -6.698 1.00 96.88 79 ILE A O 1
ATOM 595 N N . LEU A 1 80 ? 6.680 -0.672 -5.145 1.00 95.56 80 LEU A N 1
ATOM 596 C CA . LEU A 1 80 ? 6.095 0.136 -4.079 1.00 95.56 80 LEU A CA 1
ATOM 597 C C . LEU A 1 80 ? 7.044 0.186 -2.867 1.00 95.56 80 LEU A C 1
ATOM 599 O O . LEU A 1 80 ? 7.088 -0.755 -2.069 1.00 95.56 80 LEU A O 1
ATOM 603 N N . PRO A 1 81 ? 7.803 1.281 -2.697 1.00 94.50 81 PRO A N 1
ATOM 604 C CA . PRO A 1 81 ? 8.627 1.492 -1.515 1.00 94.50 81 PRO A CA 1
ATOM 605 C C . PRO A 1 81 ? 7.765 1.838 -0.292 1.00 94.50 81 PRO A C 1
ATOM 607 O O . PRO A 1 81 ? 6.986 2.795 -0.326 1.00 94.50 81 PRO A O 1
ATOM 610 N N . LEU A 1 82 ? 7.956 1.110 0.806 1.00 92.56 82 LEU A N 1
ATOM 611 C CA . LEU A 1 82 ? 7.326 1.347 2.105 1.00 92.56 82 LEU A CA 1
ATOM 612 C C . LEU A 1 82 ? 8.354 1.916 3.082 1.00 92.56 82 LEU A C 1
ATOM 614 O O . LEU A 1 82 ? 9.481 1.430 3.152 1.00 92.56 82 LEU A O 1
ATOM 618 N N . ARG A 1 83 ? 7.996 2.948 3.853 1.00 87.75 83 ARG A N 1
ATOM 619 C CA . ARG A 1 83 ? 8.922 3.558 4.823 1.00 87.75 83 ARG A CA 1
ATOM 620 C C . ARG A 1 83 ? 8.545 3.221 6.258 1.00 87.75 83 ARG A C 1
ATOM 622 O O . ARG A 1 83 ? 7.400 3.389 6.669 1.00 87.75 83 ARG A O 1
ATOM 629 N N . GLY A 1 84 ? 9.556 2.867 7.049 1.00 87.88 84 GLY A N 1
ATOM 630 C CA . GLY A 1 84 ? 9.398 2.606 8.474 1.00 87.88 84 GLY A CA 1
ATOM 631 C C . GLY A 1 84 ? 8.573 1.351 8.760 1.00 87.88 84 GLY A C 1
ATOM 632 O O . GLY A 1 84 ? 8.407 0.475 7.917 1.00 87.88 84 GLY A O 1
ATOM 633 N N . LYS A 1 85 ? 8.069 1.249 9.991 1.00 90.69 85 LYS A N 1
ATOM 634 C CA . LYS A 1 85 ? 7.292 0.086 10.432 1.00 90.69 85 LYS A CA 1
ATOM 635 C C . LYS A 1 85 ? 5.822 0.258 10.061 1.00 90.69 85 LYS A C 1
ATOM 637 O O . LYS A 1 85 ? 5.206 1.257 10.434 1.00 90.69 85 LYS A O 1
ATOM 642 N N . ILE A 1 86 ? 5.254 -0.745 9.395 1.00 91.69 86 ILE A N 1
ATOM 643 C CA . ILE A 1 86 ? 3.818 -0.790 9.095 1.00 91.69 86 ILE A CA 1
ATOM 644 C C . ILE A 1 86 ? 3.027 -0.832 10.411 1.00 91.69 86 ILE A C 1
ATOM 646 O O . ILE A 1 86 ? 3.412 -1.501 11.375 1.00 91.69 86 ILE A O 1
ATOM 650 N N . LEU A 1 87 ? 1.915 -0.094 10.456 1.00 92.62 87 LEU A N 1
ATOM 651 C C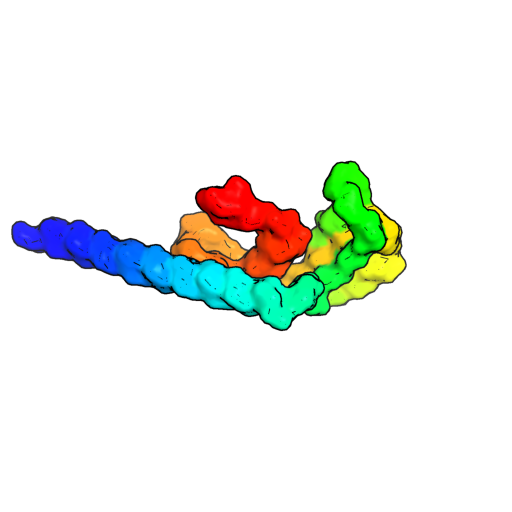A . LEU A 1 87 ? 1.015 -0.081 11.606 1.00 92.62 87 LEU A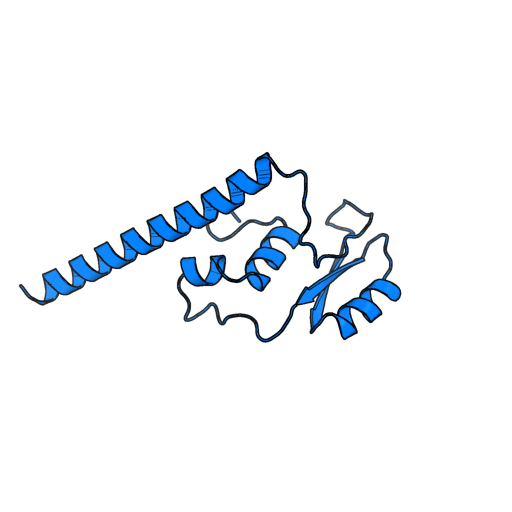 CA 1
ATOM 652 C C . LEU A 1 87 ? 0.472 -1.492 11.872 1.00 92.62 87 LEU A C 1
ATOM 654 O O . LEU A 1 87 ? -0.087 -2.129 10.985 1.00 92.62 87 LEU A O 1
ATOM 658 N N . ASN A 1 88 ? 0.559 -1.948 13.123 1.00 93.00 88 ASN A N 1
ATOM 659 C CA . ASN A 1 88 ? -0.089 -3.187 13.539 1.00 93.00 88 ASN A CA 1
ATOM 660 C C . ASN A 1 88 ? -1.619 -3.021 13.493 1.00 93.00 88 ASN A C 1
ATOM 662 O O . ASN A 1 88 ? -2.196 -2.261 14.281 1.00 93.00 88 ASN A O 1
ATOM 666 N N . VAL A 1 89 ? -2.259 -3.734 12.566 1.00 93.12 89 VAL A N 1
ATOM 667 C CA . VAL A 1 89 ? -3.701 -3.646 12.312 1.00 93.12 89 VAL A CA 1
ATOM 668 C C . VAL A 1 89 ? -4.547 -4.423 13.325 1.00 93.12 89 VAL A C 1
ATOM 670 O O . VAL A 1 89 ? -5.635 -3.964 13.647 1.00 93.12 89 VAL A O 1
ATOM 673 N N . GLU A 1 90 ? -4.029 -5.506 13.914 1.00 91.25 90 GLU A N 1
ATOM 674 C CA . GLU A 1 90 ? -4.757 -6.382 14.855 1.00 91.25 90 GLU A CA 1
ATOM 675 C C . GLU A 1 90 ? -5.288 -5.615 16.077 1.00 91.25 90 GLU A C 1
ATOM 677 O O . GLU A 1 90 ? -6.400 -5.826 16.552 1.00 91.25 90 GLU A O 1
ATOM 682 N N . LYS A 1 91 ? -4.488 -4.669 16.584 1.00 86.44 91 LYS A N 1
ATOM 683 C CA . LYS A 1 91 ? -4.833 -3.849 17.760 1.00 86.44 91 LYS A CA 1
ATOM 684 C C . LYS A 1 91 ? -5.372 -2.463 17.400 1.00 86.44 91 LYS A C 1
ATOM 686 O O . LYS A 1 91 ? -5.617 -1.651 18.296 1.00 86.44 91 LYS A O 1
ATOM 691 N N . SER A 1 92 ? -5.513 -2.157 16.112 1.00 88.56 92 SER A N 1
ATOM 692 C CA . SER A 1 92 ? -5.857 -0.817 15.638 1.00 88.56 92 SER A CA 1
ATOM 693 C C . SER A 1 92 ? -7.298 -0.747 15.151 1.00 88.56 92 SER A C 1
ATOM 695 O O . SER A 1 92 ? -7.813 -1.646 14.499 1.00 88.56 92 SER A O 1
ATOM 697 N N . ARG A 1 93 ? -7.967 0.369 15.450 1.00 86.31 93 ARG A N 1
ATOM 698 C CA . ARG A 1 93 ? -9.308 0.640 14.923 1.00 86.31 93 ARG A CA 1
ATOM 699 C C . ARG A 1 93 ? -9.223 1.018 13.440 1.00 86.31 93 ARG A C 1
ATOM 701 O O . ARG A 1 93 ? -8.218 1.576 12.998 1.00 86.31 93 ARG A O 1
ATOM 708 N N . LEU A 1 94 ? -10.291 0.746 12.691 1.00 81.56 94 LEU A N 1
ATOM 709 C CA . LEU A 1 94 ? -10.352 0.940 11.238 1.00 81.56 94 LEU A CA 1
ATOM 710 C C . LEU A 1 94 ? -10.028 2.377 10.794 1.00 81.56 94 LEU A C 1
ATOM 712 O O . LEU A 1 94 ? -9.360 2.569 9.786 1.00 81.56 94 LEU A O 1
ATOM 716 N N . ASP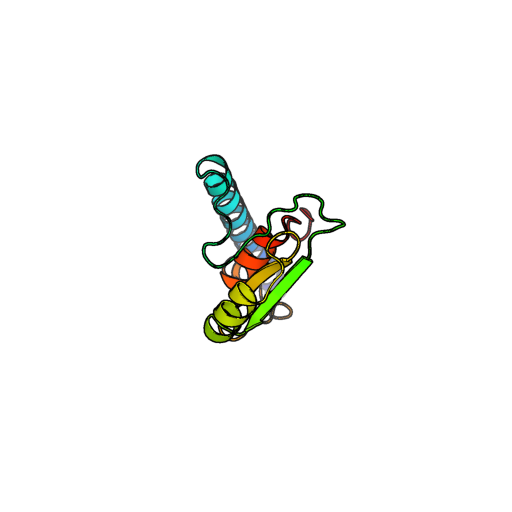 A 1 95 ? -10.458 3.383 11.554 1.00 81.31 95 ASP A N 1
ATOM 717 C CA . ASP A 1 95 ? -10.145 4.796 11.317 1.00 81.31 95 ASP A CA 1
ATOM 718 C C . ASP A 1 95 ? -8.635 5.067 11.367 1.00 81.31 95 ASP A C 1
ATOM 720 O O . ASP A 1 95 ? -8.093 5.752 10.500 1.00 81.31 95 ASP A O 1
ATOM 724 N N . ARG A 1 96 ? -7.933 4.457 12.328 1.00 86.56 96 ARG A N 1
ATOM 725 C CA . ARG A 1 96 ? -6.476 4.564 12.448 1.00 86.56 96 ARG A CA 1
ATOM 726 C C . ARG A 1 96 ? -5.770 3.843 11.303 1.00 86.56 96 ARG A C 1
ATOM 728 O O . ARG A 1 96 ? -4.831 4.396 10.736 1.00 86.56 96 ARG A O 1
ATOM 735 N N . ILE A 1 97 ? -6.238 2.648 10.943 1.00 89.06 97 ILE A N 1
ATOM 736 C CA . ILE A 1 97 ? -5.713 1.870 9.811 1.00 89.06 97 ILE A CA 1
ATOM 737 C C . ILE A 1 97 ? -5.821 2.687 8.520 1.00 89.06 97 ILE A C 1
ATOM 739 O O . ILE A 1 97 ? -4.823 2.903 7.840 1.00 89.06 97 ILE A O 1
ATOM 743 N N . LEU A 1 98 ? -7.008 3.229 8.242 1.00 84.69 98 LEU A N 1
ATOM 744 C CA . LEU A 1 98 ? -7.281 4.046 7.062 1.00 84.69 98 LEU A CA 1
ATOM 745 C C . LEU A 1 98 ? -6.588 5.404 7.073 1.00 84.69 98 LEU A C 1
ATOM 747 O O . LEU A 1 98 ? -6.497 6.023 6.023 1.00 84.69 98 LEU A O 1
ATOM 751 N N . SER A 1 99 ? -6.118 5.887 8.223 1.00 85.06 99 SER A N 1
ATOM 752 C CA . SER A 1 99 ? -5.308 7.106 8.302 1.00 85.06 99 SER A CA 1
ATOM 753 C C . SER A 1 99 ? -3.837 6.881 7.942 1.00 85.06 99 SER A C 1
ATOM 755 O O . SER A 1 99 ? -3.171 7.849 7.581 1.00 85.06 99 SER A O 1
ATOM 757 N N . SER A 1 100 ? -3.345 5.635 7.980 1.00 88.81 100 SER A N 1
ATOM 758 C CA . SER A 1 100 ? -1.951 5.298 7.669 1.00 88.81 100 SER A CA 1
ATOM 759 C C . SER A 1 100 ? -1.668 5.430 6.176 1.00 88.81 100 SER A C 1
ATOM 761 O O . SER A 1 100 ? -2.304 4.766 5.360 1.00 88.81 100 SER A O 1
ATOM 763 N N . ASP A 1 101 ? -0.687 6.256 5.818 1.00 87.12 101 ASP A N 1
ATOM 764 C CA . ASP A 1 101 ? -0.345 6.487 4.413 1.00 87.12 101 ASP A CA 1
ATOM 765 C C . ASP A 1 101 ? 0.231 5.240 3.738 1.00 87.12 101 ASP A C 1
ATOM 767 O O . ASP A 1 101 ? -0.110 4.971 2.594 1.00 87.12 101 ASP A O 1
AT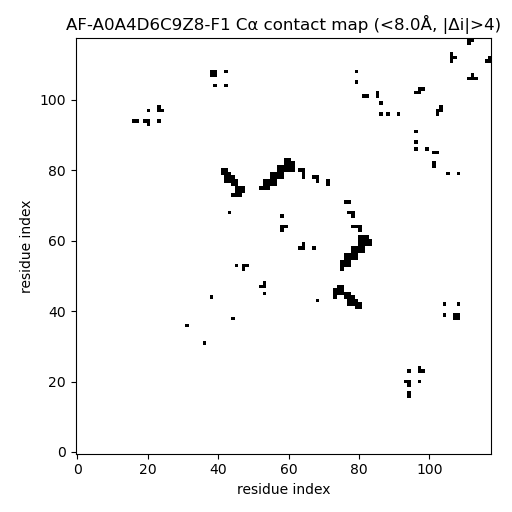OM 771 N N . GLU A 1 102 ? 1.018 4.422 4.445 1.00 89.31 102 GLU A N 1
ATOM 772 C CA . GLU A 1 102 ? 1.544 3.164 3.890 1.00 89.31 102 GLU A CA 1
ATOM 773 C C . GLU A 1 102 ? 0.413 2.178 3.560 1.00 89.31 102 GLU A C 1
ATOM 775 O O . GLU A 1 102 ? 0.404 1.572 2.491 1.00 89.31 102 GLU A O 1
ATOM 780 N N . ILE A 1 103 ? -0.599 2.075 4.429 1.00 89.94 103 ILE A N 1
ATOM 781 C CA . ILE A 1 103 ? -1.762 1.213 4.181 1.00 89.94 103 ILE A CA 1
ATOM 782 C C . ILE A 1 103 ? -2.626 1.770 3.046 1.00 89.94 103 ILE A C 1
ATOM 784 O O . ILE A 1 103 ? -3.024 1.008 2.168 1.00 89.94 103 ILE A O 1
ATOM 788 N N . LYS A 1 104 ? -2.872 3.087 3.002 1.00 85.88 104 LYS A N 1
ATOM 789 C CA . LYS A 1 104 ? -3.576 3.718 1.870 1.00 85.88 104 LYS A CA 1
ATOM 790 C C . LYS A 1 104 ? -2.852 3.466 0.550 1.00 85.88 104 LYS A C 1
ATOM 792 O O . LYS A 1 104 ? -3.498 3.097 -0.421 1.00 85.88 104 LYS A O 1
ATOM 797 N N . ASN A 1 105 ? -1.531 3.636 0.520 1.00 86.94 105 ASN A N 1
ATOM 798 C CA . ASN A 1 105 ? -0.731 3.431 -0.683 1.00 86.94 105 ASN A CA 1
ATOM 799 C C . ASN A 1 105 ? -0.835 1.989 -1.185 1.00 86.94 105 ASN A C 1
ATOM 801 O O . ASN A 1 105 ? -0.986 1.794 -2.385 1.00 86.94 105 ASN A O 1
ATOM 805 N N . MET A 1 106 ? -0.811 0.998 -0.284 1.00 89.69 106 MET A N 1
ATOM 806 C CA . MET A 1 106 ? -1.036 -0.406 -0.645 1.00 89.69 106 MET A CA 1
ATOM 807 C C . MET A 1 106 ? -2.439 -0.631 -1.221 1.00 89.69 106 MET A C 1
ATOM 809 O O . MET A 1 106 ? -2.563 -1.217 -2.290 1.00 89.69 106 MET A O 1
ATOM 813 N N . ILE A 1 107 ? -3.488 -0.118 -0.568 1.00 87.69 107 ILE A N 1
ATOM 814 C CA . ILE A 1 107 ? -4.875 -0.252 -1.054 1.00 87.69 107 ILE A CA 1
ATOM 815 C C . ILE A 1 107 ? -5.015 0.342 -2.459 1.00 87.69 107 ILE A C 1
ATOM 817 O O . ILE A 1 107 ? -5.595 -0.286 -3.341 1.00 87.69 107 ILE A O 1
ATOM 821 N N . THR A 1 108 ? -4.459 1.533 -2.686 1.00 83.94 108 THR A N 1
ATOM 822 C CA . THR A 1 108 ? -4.488 2.180 -4.002 1.00 83.94 108 THR A CA 1
ATOM 823 C C . THR A 1 108 ? -3.664 1.410 -5.034 1.00 83.94 108 THR A C 1
ATOM 825 O O . THR A 1 108 ? -4.104 1.287 -6.170 1.00 83.94 108 THR A O 1
ATOM 828 N N . ALA A 1 109 ? -2.493 0.883 -4.661 1.00 87.44 109 ALA A N 1
ATOM 829 C CA . ALA A 1 109 ? -1.637 0.121 -5.569 1.00 87.44 109 ALA A CA 1
ATOM 830 C C . ALA A 1 109 ? -2.280 -1.202 -6.009 1.00 87.44 109 ALA A C 1
ATOM 832 O O . ALA A 1 109 ? -2.139 -1.590 -7.163 1.00 87.44 109 ALA A O 1
ATOM 833 N N . TYR A 1 110 ? -2.996 -1.880 -5.111 1.00 88.00 110 TYR A N 1
ATOM 834 C CA . TYR A 1 110 ? -3.682 -3.131 -5.432 1.00 88.00 110 TYR A CA 1
ATOM 835 C C . TYR A 1 110 ? -5.033 -2.918 -6.117 1.00 88.00 110 TYR A C 1
ATOM 837 O O . TYR A 1 110 ? -5.513 -3.805 -6.815 1.00 88.00 110 TYR A O 1
ATOM 845 N N . GLY A 1 111 ? -5.680 -1.773 -5.888 1.00 83.81 111 GLY A N 1
ATOM 846 C CA . GLY A 1 111 ? -6.989 -1.460 -6.461 1.00 83.81 111 GLY A CA 1
ATOM 847 C C . GLY A 1 111 ? -8.142 -2.324 -5.934 1.00 83.81 111 GLY A C 1
ATOM 848 O O . GLY A 1 111 ? -9.249 -2.229 -6.451 1.00 83.81 111 GLY A O 1
ATOM 849 N N . CYS A 1 112 ? -7.916 -3.143 -4.904 1.00 78.56 112 CYS A N 1
ATOM 850 C CA . CYS A 1 112 ? -8.857 -4.162 -4.436 1.00 78.56 112 CYS A CA 1
ATOM 851 C C . CYS A 1 112 ? -9.763 -3.724 -3.274 1.00 78.56 112 CYS A C 1
ATOM 853 O O . CYS A 1 112 ? -10.357 -4.567 -2.630 1.00 78.56 112 CYS A O 1
ATOM 855 N N . GLY A 1 113 ? -9.900 -2.428 -2.975 1.00 80.00 113 GLY A N 1
ATOM 856 C CA . GLY A 1 113 ? -10.780 -1.979 -1.883 1.00 80.00 113 GLY A CA 1
ATOM 857 C C . GLY A 1 113 ? -10.389 -2.539 -0.501 1.00 80.00 113 GLY A C 1
ATOM 858 O O . GLY A 1 113 ? -9.263 -2.992 -0.299 1.00 80.00 113 GLY A O 1
ATOM 859 N N . ILE A 1 114 ? -11.285 -2.441 0.494 1.00 81.50 114 ILE A N 1
ATOM 860 C CA . ILE A 1 114 ? -11.078 -3.023 1.836 1.00 81.50 114 ILE A CA 1
ATOM 861 C C . ILE A 1 114 ? -12.386 -3.461 2.515 1.00 81.50 114 ILE A C 1
ATOM 863 O O . ILE A 1 114 ? -13.386 -2.741 2.510 1.00 81.50 114 ILE A O 1
ATOM 867 N N . GLY A 1 115 ? -12.340 -4.570 3.258 1.00 81.62 115 GLY A N 1
ATOM 868 C CA . GLY A 1 115 ? -13.467 -5.030 4.076 1.00 81.62 115 GLY A CA 1
ATOM 869 C C . GLY A 1 115 ? -14.677 -5.395 3.215 1.00 81.62 115 GLY A C 1
ATOM 870 O O . GLY A 1 115 ? -14.568 -6.263 2.368 1.00 81.62 115 GLY A O 1
ATOM 871 N N . GLU A 1 116 ? -15.816 -4.731 3.432 1.00 75.38 116 GLU A N 1
ATOM 872 C CA . GLU A 1 116 ? -17.041 -4.937 2.633 1.00 75.38 116 GLU A CA 1
ATOM 873 C C . GLU A 1 116 ? -16.919 -4.449 1.179 1.00 75.38 116 GLU A C 1
ATOM 875 O O . GLU A 1 116 ? -17.736 -4.824 0.348 1.00 75.38 116 GLU A O 1
ATOM 880 N N . ASP A 1 117 ? -15.926 -3.604 0.885 1.00 69.94 117 ASP A N 1
ATOM 881 C CA . ASP A 1 117 ? -15.667 -3.064 -0.454 1.00 69.94 117 ASP A CA 1
ATOM 882 C C . ASP A 1 117 ? -14.558 -3.848 -1.204 1.00 69.94 117 ASP A C 1
ATOM 884 O O . ASP A 1 117 ? -14.083 -3.348 -2.224 1.00 69.94 117 ASP A O 1
ATOM 888 N N . PHE A 1 118 ? -14.083 -4.986 -0.666 1.00 74.56 118 PHE A N 1
ATOM 889 C CA . PHE A 1 118 ? -13.056 -5.849 -1.282 1.00 74.56 118 PHE A CA 1
ATOM 890 C C . PHE A 1 118 ? -13.667 -6.893 -2.220 1.00 74.56 118 PHE A C 1
ATOM 892 O O . PHE A 1 118 ? -14.684 -7.504 -1.819 1.00 74.56 118 PHE A O 1
#